Protein AF-A0A970SCJ1-F1 (afdb_monomer_lite)

Radius of gyration: 14.61 Å; chains: 1; bounding box: 36×35×32 Å

pLDDT: mean 89.29, std 11.02, range [43.19, 98.12]

Sequence (128 aa):
MRKVRDVFYIYANPTDNYYLYYGMEFKEFICCNPVRLENILVTDGNYITNNFNRSWLLETANGEDEIIELSKEDIYGLGNFHWIDYDNDIALNECTPEEKAEVLYLSHFGKPIKSPFFSKLNNKFVYL

Structure (mmCIF, N/CA/C/O backbone):
data_AF-A0A970SCJ1-F1
#
_entry.id   AF-A0A970SCJ1-F1
#
loop_
_atom_site.group_PDB
_atom_site.id
_atom_site.type_symbol
_atom_site.label_atom_id
_atom_site.label_alt_id
_atom_site.label_comp_id
_atom_site.label_asym_id
_atom_site.label_entity_id
_atom_site.label_seq_id
_atom_site.pdbx_PDB_ins_code
_atom_site.Cartn_x
_atom_site.Cartn_y
_atom_site.Cartn_z
_atom_site.occupancy
_atom_site.B_iso_or_equiv
_atom_site.auth_seq_id
_atom_site.auth_comp_id
_atom_site.auth_asym_id
_atom_site.auth_atom_id
_atom_site.pdbx_PDB_model_num
ATOM 1 N N . MET A 1 1 ? 22.546 -13.573 -8.273 1.00 43.19 1 MET A N 1
ATOM 2 C CA . MET A 1 1 ? 21.853 -13.418 -9.573 1.00 43.19 1 MET A CA 1
ATOM 3 C C . MET A 1 1 ? 20.706 -14.419 -9.659 1.00 43.19 1 MET A C 1
ATOM 5 O O . MET A 1 1 ? 20.954 -15.588 -9.938 1.00 43.19 1 MET A O 1
ATOM 9 N N . ARG A 1 2 ? 19.468 -14.003 -9.362 1.00 50.50 2 ARG A N 1
ATOM 10 C CA . ARG A 1 2 ? 18.280 -14.837 -9.616 1.00 50.50 2 ARG A CA 1
ATOM 11 C C . ARG A 1 2 ? 18.061 -14.891 -11.132 1.00 50.50 2 ARG A C 1
ATOM 13 O O . ARG A 1 2 ? 17.931 -13.849 -11.764 1.00 50.50 2 ARG A O 1
ATOM 20 N N . LYS A 1 3 ? 18.109 -16.095 -11.710 1.00 56.59 3 LYS A N 1
ATOM 21 C CA . LYS A 1 3 ? 17.756 -16.341 -13.116 1.00 56.59 3 LYS A CA 1
ATOM 22 C C . LYS A 1 3 ? 16.281 -15.987 -13.340 1.00 56.59 3 LYS A C 1
ATOM 24 O O . LYS A 1 3 ? 15.475 -16.140 -12.425 1.00 56.59 3 LYS A O 1
ATOM 29 N N . VAL A 1 4 ? 15.991 -15.511 -14.549 1.00 54.41 4 VAL A N 1
ATOM 30 C CA . VAL A 1 4 ? 14.664 -15.185 -15.087 1.00 54.41 4 VAL A CA 1
ATOM 31 C C . VAL A 1 4 ? 13.620 -16.212 -14.638 1.00 54.41 4 VAL A C 1
ATOM 33 O O . VAL A 1 4 ? 13.855 -17.418 -14.688 1.00 54.41 4 VAL A O 1
ATOM 36 N N . ARG A 1 5 ? 12.487 -15.713 -14.134 1.00 62.75 5 ARG A N 1
ATOM 37 C CA . ARG A 1 5 ? 11.354 -16.522 -13.685 1.00 62.75 5 ARG A CA 1
ATOM 38 C C . ARG A 1 5 ? 10.617 -17.029 -14.931 1.00 62.75 5 ARG A C 1
ATOM 40 O O . ARG A 1 5 ? 9.732 -16.350 -15.428 1.00 62.75 5 ARG A O 1
ATOM 47 N N . ASP A 1 6 ? 10.965 -18.214 -15.431 1.00 72.69 6 ASP A N 1
ATOM 48 C CA . ASP A 1 6 ? 10.295 -18.844 -16.593 1.00 72.69 6 ASP A CA 1
ATOM 49 C C . ASP A 1 6 ? 8.818 -19.214 -16.330 1.00 72.69 6 ASP A C 1
ATOM 51 O O . ASP A 1 6 ? 8.123 -19.731 -17.204 1.00 72.69 6 ASP A O 1
ATOM 55 N N . VAL A 1 7 ? 8.329 -18.977 -15.109 1.00 80.62 7 VAL A N 1
ATOM 56 C CA . VAL A 1 7 ? 6.977 -19.305 -14.667 1.00 80.62 7 VAL A CA 1
ATOM 57 C C . VAL A 1 7 ? 6.322 -18.060 -14.092 1.00 80.62 7 VAL A C 1
ATOM 59 O O . VAL A 1 7 ? 6.834 -17.445 -13.154 1.00 80.62 7 VAL A O 1
ATOM 62 N N . PHE A 1 8 ? 5.156 -17.737 -14.640 1.00 88.12 8 PHE A N 1
ATOM 63 C CA . PHE A 1 8 ? 4.245 -16.735 -14.117 1.00 88.12 8 PHE A CA 1
ATOM 64 C C . PHE A 1 8 ? 3.039 -17.444 -13.504 1.00 88.12 8 PHE A C 1
ATOM 66 O O . PHE A 1 8 ? 2.392 -18.260 -14.162 1.00 88.12 8 PHE A O 1
ATOM 73 N N . TYR A 1 9 ? 2.757 -17.159 -12.238 1.00 91.06 9 TYR A N 1
ATOM 74 C CA . TYR A 1 9 ? 1.648 -17.751 -11.498 1.00 91.06 9 TYR A CA 1
ATOM 75 C C . TYR A 1 9 ? 0.779 -16.644 -10.924 1.00 91.06 9 TYR A C 1
ATOM 77 O O . TYR A 1 9 ? 1.305 -15.698 -10.343 1.00 91.06 9 TYR A O 1
ATOM 85 N N . ILE A 1 10 ? -0.537 -16.796 -11.053 1.00 93.50 10 ILE A N 1
ATOM 86 C 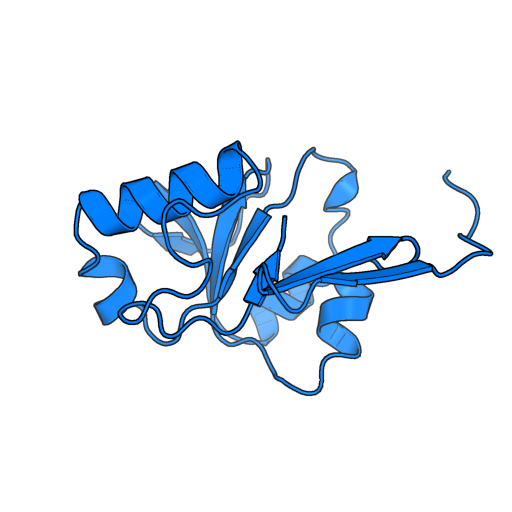CA . ILE A 1 10 ? -1.530 -15.970 -10.372 1.00 93.50 10 ILE A CA 1
ATOM 87 C C . ILE A 1 10 ? -2.584 -16.898 -9.781 1.00 93.50 10 ILE A C 1
ATOM 89 O O . ILE A 1 10 ? -3.141 -17.751 -10.472 1.00 93.50 10 ILE A O 1
ATOM 93 N N . TYR A 1 11 ? -2.898 -16.670 -8.516 1.00 95.44 11 TYR A N 1
ATOM 94 C CA . TYR A 1 11 ? -4.075 -17.181 -7.842 1.00 95.44 11 TYR A CA 1
ATOM 95 C C . TYR A 1 11 ? -4.944 -16.006 -7.412 1.00 95.44 11 TYR A C 1
ATOM 97 O O . TYR A 1 11 ? -4.448 -15.063 -6.801 1.00 95.44 11 TYR A O 1
ATOM 105 N N . ALA A 1 12 ? -6.232 -16.068 -7.730 1.00 95.69 12 ALA A N 1
ATOM 106 C CA . ALA A 1 12 ? -7.209 -15.073 -7.322 1.00 95.69 12 ALA A CA 1
ATOM 107 C C . ALA A 1 12 ? -8.077 -15.647 -6.203 1.00 95.69 12 ALA A C 1
ATOM 109 O O . ALA A 1 12 ? -8.622 -16.743 -6.348 1.00 95.69 12 ALA A O 1
ATOM 110 N N . ASN A 1 13 ? -8.253 -14.886 -5.127 1.00 94.12 13 ASN A N 1
ATOM 111 C CA . ASN A 1 13 ? -9.222 -15.175 -4.081 1.00 94.12 13 ASN A CA 1
ATOM 112 C C . ASN A 1 13 ? -10.250 -14.035 -4.014 1.00 94.12 13 ASN A C 1
ATOM 114 O O . ASN A 1 13 ? -10.032 -13.047 -3.310 1.00 94.12 13 ASN A O 1
ATOM 118 N N . PRO A 1 14 ? -11.375 -14.151 -4.744 1.00 90.88 14 PRO A N 1
ATOM 119 C CA . PRO A 1 14 ? -12.417 -13.128 -4.742 1.00 90.88 14 PRO A CA 1
ATOM 120 C C . PRO A 1 14 ? -13.153 -13.005 -3.405 1.00 90.88 14 PRO A C 1
ATOM 122 O O . PRO A 1 14 ? -13.734 -11.963 -3.132 1.00 90.88 14 PRO A O 1
ATOM 125 N N . THR A 1 15 ? -13.160 -14.057 -2.580 1.00 90.50 15 THR A N 1
ATOM 126 C CA . THR A 1 15 ? -13.817 -14.034 -1.266 1.00 90.50 15 THR A CA 1
ATOM 127 C C . THR A 1 15 ? -13.084 -13.103 -0.307 1.00 90.50 15 THR A C 1
ATOM 129 O O . THR A 1 15 ? -13.722 -12.310 0.379 1.00 90.50 15 THR A O 1
ATOM 132 N N . ASP A 1 16 ? -11.752 -13.155 -0.322 1.00 87.19 16 ASP A N 1
ATOM 133 C CA . ASP A 1 16 ? -10.891 -12.362 0.561 1.00 87.19 16 ASP A CA 1
ATOM 134 C C . ASP A 1 16 ? -10.280 -11.128 -0.135 1.00 87.19 16 ASP A C 1
ATOM 136 O O . ASP A 1 16 ? -9.477 -10.414 0.462 1.00 87.19 16 ASP A O 1
ATOM 140 N N . ASN A 1 17 ? -10.663 -10.861 -1.389 1.00 89.56 17 ASN A N 1
ATOM 141 C CA . ASN A 1 17 ? -10.210 -9.734 -2.212 1.00 89.56 17 ASN A CA 1
ATOM 142 C C . ASN A 1 17 ? -8.683 -9.615 -2.379 1.00 89.56 17 ASN A C 1
ATOM 144 O O . ASN A 1 17 ? -8.134 -8.518 -2.272 1.00 89.56 17 ASN A O 1
ATOM 148 N N . TYR A 1 18 ? -7.987 -10.715 -2.681 1.00 93.62 18 TYR A N 1
ATOM 149 C CA . TYR A 1 18 ? -6.552 -10.656 -2.983 1.00 93.62 18 TYR A CA 1
ATOM 150 C C . TYR A 1 18 ? -6.142 -11.515 -4.178 1.00 93.62 18 TYR A C 1
ATOM 152 O O . TYR A 1 18 ? -6.818 -12.472 -4.567 1.00 93.62 18 TYR A O 1
ATOM 160 N N . TYR A 1 19 ? -4.975 -11.179 -4.724 1.00 93.81 19 TYR A N 1
ATOM 161 C CA . TYR A 1 19 ? -4.248 -11.996 -5.683 1.00 93.81 19 TYR A CA 1
ATOM 162 C C . TYR A 1 19 ? -2.910 -12.396 -5.072 1.00 93.81 19 TYR A C 1
ATOM 164 O O . TYR A 1 19 ? -2.211 -11.564 -4.506 1.00 93.81 19 TYR A O 1
ATOM 172 N N . LEU A 1 20 ? -2.547 -13.667 -5.203 1.00 92.25 20 LEU A N 1
ATOM 173 C CA . LEU A 1 20 ? -1.201 -14.150 -4.924 1.00 92.25 20 LEU A CA 1
ATOM 174 C C . LEU A 1 20 ? -0.520 -14.391 -6.261 1.00 92.25 20 LEU A C 1
ATOM 176 O O . LEU A 1 20 ? -1.045 -15.144 -7.083 1.00 92.25 20 LEU A O 1
ATOM 180 N N . TYR A 1 21 ? 0.648 -13.798 -6.478 1.00 91.00 21 TYR A N 1
ATOM 181 C CA . TYR A 1 21 ? 1.372 -13.998 -7.723 1.00 91.00 21 TYR A CA 1
ATOM 182 C C . TYR A 1 21 ? 2.855 -14.280 -7.517 1.00 91.00 21 TYR A C 1
ATOM 184 O O . TYR A 1 21 ? 3.461 -13.962 -6.497 1.00 91.00 21 TYR A O 1
ATOM 192 N N . TYR A 1 22 ? 3.444 -14.883 -8.542 1.00 88.31 22 TYR A N 1
ATOM 193 C CA . TYR A 1 22 ? 4.877 -15.070 -8.694 1.00 88.31 22 TYR A CA 1
ATOM 194 C C . TYR A 1 22 ? 5.245 -14.767 -10.142 1.00 88.31 22 TYR A C 1
ATOM 196 O O . TYR A 1 22 ? 4.502 -15.118 -11.056 1.00 88.31 22 TYR A O 1
ATOM 204 N N . GLY A 1 23 ? 6.394 -14.133 -10.362 1.00 86.19 23 GLY A N 1
ATOM 205 C CA . GLY A 1 23 ? 6.840 -13.788 -11.716 1.00 86.19 23 GLY A CA 1
ATOM 206 C C . GLY A 1 23 ? 6.858 -12.290 -12.000 1.00 86.19 23 GLY A C 1
ATOM 207 O O . GLY A 1 23 ? 7.707 -11.867 -12.766 1.00 86.19 23 GLY A O 1
ATOM 208 N N . MET A 1 24 ? 6.026 -11.500 -11.318 1.00 86.94 24 MET A N 1
ATOM 209 C CA . MET A 1 24 ? 6.006 -10.033 -11.412 1.00 86.94 24 MET A CA 1
ATOM 210 C C . MET A 1 24 ? 6.830 -9.396 -10.287 1.00 86.94 24 MET A C 1
ATOM 212 O O . MET A 1 24 ? 6.905 -9.926 -9.175 1.00 86.94 24 MET A O 1
ATOM 216 N N . GLU A 1 25 ? 7.464 -8.276 -10.579 1.00 86.19 25 GLU A N 1
ATOM 217 C CA . GLU A 1 25 ? 8.105 -7.356 -9.649 1.00 86.19 25 GLU A CA 1
ATOM 218 C C . GLU A 1 25 ? 7.376 -6.007 -9.680 1.00 86.19 25 GLU A C 1
ATOM 220 O O . GLU A 1 25 ? 6.589 -5.717 -10.582 1.00 86.19 25 GLU A O 1
ATOM 225 N N . PHE A 1 26 ? 7.646 -5.157 -8.692 1.00 88.69 26 PHE A N 1
ATOM 226 C CA . PHE A 1 26 ? 6.986 -3.867 -8.534 1.00 88.69 26 PHE A CA 1
ATOM 227 C C . PHE A 1 26 ? 7.118 -2.986 -9.784 1.00 88.69 26 PHE A C 1
ATOM 229 O O . PHE A 1 26 ? 6.141 -2.378 -10.204 1.00 88.69 26 PHE A O 1
ATOM 236 N N . LYS A 1 27 ? 8.272 -3.007 -10.463 1.00 88.62 27 LYS A N 1
ATOM 237 C CA . LYS A 1 27 ? 8.464 -2.314 -11.747 1.00 88.62 27 LYS A CA 1
ATOM 238 C C . LYS A 1 27 ? 7.467 -2.745 -12.828 1.00 88.62 27 LYS A C 1
ATOM 240 O O . LYS A 1 27 ? 6.944 -1.902 -13.547 1.00 88.62 27 LYS A O 1
ATOM 245 N N . GLU A 1 28 ? 7.180 -4.045 -12.949 1.00 89.62 28 GLU A N 1
ATOM 246 C CA . GLU A 1 28 ? 6.211 -4.532 -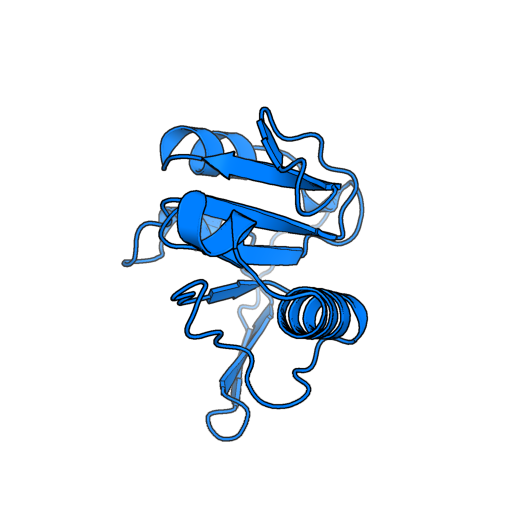13.932 1.00 89.62 28 GLU A CA 1
ATOM 247 C C . GLU A 1 28 ? 4.788 -4.217 -13.484 1.00 89.62 28 GLU A C 1
ATOM 249 O O . GLU A 1 28 ? 3.960 -3.887 -14.328 1.00 89.62 28 GLU A O 1
ATOM 254 N N . PHE A 1 29 ? 4.513 -4.257 -12.177 1.00 90.69 29 PHE A N 1
ATOM 255 C CA . PHE A 1 29 ? 3.234 -3.805 -11.639 1.00 90.69 29 PHE A CA 1
ATOM 256 C C . PHE A 1 29 ? 2.982 -2.336 -12.007 1.00 90.69 29 PHE A C 1
ATOM 258 O O . PHE A 1 29 ? 1.959 -2.037 -12.611 1.00 90.69 29 PHE A O 1
ATOM 265 N N . ILE A 1 30 ? 3.930 -1.432 -11.747 1.00 91.25 30 ILE A N 1
ATOM 266 C CA . ILE A 1 30 ? 3.792 -0.002 -12.063 1.00 91.25 30 ILE A CA 1
ATOM 267 C C . ILE A 1 30 ? 3.675 0.245 -13.571 1.00 91.25 30 ILE A C 1
ATOM 269 O O . ILE A 1 30 ? 2.766 0.952 -14.000 1.00 91.25 30 ILE A O 1
ATOM 273 N N . CYS A 1 31 ? 4.540 -0.355 -14.393 1.00 89.25 31 CYS A N 1
ATOM 274 C CA . CYS A 1 31 ? 4.540 -0.092 -15.835 1.00 89.25 31 CYS A CA 1
ATOM 275 C C . CYS A 1 31 ? 3.346 -0.703 -16.587 1.00 89.25 31 CYS A C 1
ATOM 277 O O . CYS A 1 31 ? 2.971 -0.189 -17.641 1.00 89.25 31 CYS A O 1
ATOM 279 N N . CYS A 1 32 ? 2.775 -1.808 -16.096 1.00 89.19 32 CYS A N 1
ATOM 280 C CA . CYS A 1 32 ? 1.708 -2.532 -16.792 1.00 89.19 32 CYS A CA 1
ATOM 281 C C . CYS A 1 32 ? 0.311 -2.302 -16.193 1.00 89.19 32 CYS A C 1
ATOM 283 O O . CYS A 1 32 ? -0.674 -2.723 -16.805 1.00 89.19 32 CYS A O 1
ATOM 285 N N . ASN A 1 33 ? 0.192 -1.674 -15.017 1.00 88.38 33 ASN A N 1
ATOM 286 C CA . ASN A 1 33 ? -1.106 -1.416 -14.396 1.00 88.38 33 ASN A CA 1
ATOM 287 C C . ASN A 1 33 ? -1.871 -0.325 -15.174 1.00 88.38 33 ASN A C 1
ATOM 289 O O . ASN A 1 33 ? -1.352 0.777 -15.356 1.00 88.38 33 ASN A O 1
ATOM 293 N N . PRO A 1 34 ? -3.119 -0.577 -15.622 1.00 88.94 34 PRO A N 1
ATOM 294 C CA . PRO A 1 34 ? -3.933 0.450 -16.275 1.00 88.94 34 PRO A CA 1
ATOM 295 C C . PRO A 1 34 ? -4.332 1.590 -15.329 1.00 88.94 34 PRO A C 1
ATOM 297 O O . PRO A 1 34 ? -4.690 2.673 -15.790 1.00 88.94 34 PRO A O 1
ATOM 300 N N . VAL A 1 35 ? -4.301 1.349 -14.015 1.00 89.56 35 VAL A N 1
ATOM 301 C CA . VAL A 1 35 ? -4.544 2.374 -13.001 1.00 89.56 35 VAL A CA 1
ATOM 302 C C . VAL A 1 35 ? -3.210 2.989 -12.603 1.00 89.56 35 VAL A C 1
ATOM 304 O O . VAL A 1 35 ? -2.346 2.310 -12.055 1.00 89.56 35 VAL A O 1
ATOM 307 N N . ARG A 1 36 ? -3.054 4.291 -12.847 1.00 86.75 36 ARG A N 1
ATOM 308 C CA . ARG A 1 36 ? -1.894 5.034 -12.355 1.00 86.75 36 ARG A CA 1
ATOM 309 C C . ARG A 1 36 ? -2.020 5.229 -10.850 1.00 86.75 36 ARG A C 1
ATOM 311 O O . ARG A 1 36 ? -3.086 5.612 -10.368 1.00 86.75 36 ARG A O 1
ATOM 318 N N . LEU A 1 37 ? -0.945 4.929 -10.129 1.00 91.38 37 LEU A N 1
ATOM 319 C CA . LEU A 1 37 ? -0.838 5.260 -8.715 1.00 91.38 37 LEU A CA 1
ATOM 320 C C . LEU A 1 37 ? -0.420 6.720 -8.590 1.00 91.38 37 LEU A C 1
ATOM 322 O O . LEU A 1 37 ? 0.493 7.162 -9.285 1.00 91.38 37 LEU A O 1
ATOM 326 N N . GLU A 1 38 ? -1.090 7.445 -7.703 1.00 92.94 38 GLU A N 1
ATOM 327 C CA . GLU A 1 38 ? -0.770 8.846 -7.433 1.00 92.94 38 GLU A CA 1
ATOM 328 C C . GLU A 1 38 ? 0.030 8.990 -6.148 1.00 92.94 38 GLU A C 1
ATOM 330 O O . GLU A 1 38 ? 1.020 9.705 -6.140 1.00 92.94 38 GLU A O 1
ATOM 335 N N . ASN A 1 39 ? -0.347 8.291 -5.078 1.00 95.69 39 ASN A N 1
ATOM 336 C CA . ASN A 1 39 ? 0.393 8.324 -3.824 1.00 95.69 39 ASN A CA 1
ATOM 337 C C . ASN A 1 39 ? 0.421 6.942 -3.192 1.00 95.69 39 ASN A C 1
ATOM 339 O O . ASN A 1 39 ? -0.580 6.224 -3.238 1.00 95.69 39 ASN A O 1
ATOM 343 N N . ILE A 1 40 ? 1.542 6.596 -2.562 1.00 95.69 40 ILE A N 1
ATOM 344 C CA . ILE A 1 40 ? 1.659 5.384 -1.753 1.00 95.69 40 ILE A CA 1
ATOM 345 C C . ILE A 1 40 ? 2.297 5.683 -0.399 1.00 95.69 40 ILE A C 1
ATOM 347 O O . ILE A 1 40 ? 3.219 6.492 -0.281 1.00 95.69 40 ILE A O 1
ATOM 351 N N . LEU A 1 41 ? 1.800 5.001 0.627 1.00 96.38 41 LEU A N 1
ATOM 352 C CA . LEU A 1 41 ? 2.380 4.945 1.962 1.00 96.38 41 LEU A CA 1
ATOM 353 C C . LEU A 1 41 ? 3.147 3.629 2.093 1.00 96.38 41 LEU A C 1
ATOM 355 O O . LEU A 1 41 ? 2.550 2.556 1.969 1.00 96.38 41 LEU A O 1
ATOM 359 N N . VAL A 1 42 ? 4.448 3.702 2.365 1.00 94.50 42 VAL A N 1
ATOM 360 C CA . VAL A 1 42 ? 5.287 2.518 2.579 1.00 94.50 42 VAL A CA 1
ATOM 361 C C . VAL A 1 42 ? 5.145 2.080 4.034 1.00 94.50 42 VAL A C 1
ATOM 363 O O . VAL A 1 42 ? 5.393 2.847 4.960 1.00 94.50 42 VAL A O 1
ATOM 366 N N . THR A 1 43 ? 4.701 0.844 4.239 1.00 94.62 43 THR A N 1
ATOM 367 C CA . THR A 1 43 ? 4.331 0.305 5.561 1.00 94.62 43 THR A CA 1
ATOM 368 C C . THR A 1 43 ? 5.305 -0.746 6.084 1.00 94.62 43 THR A C 1
ATOM 370 O O . THR A 1 43 ? 5.335 -0.991 7.287 1.00 94.62 43 THR A O 1
ATOM 373 N N . ASP A 1 44 ? 6.104 -1.346 5.201 1.00 91.50 44 ASP A N 1
ATOM 374 C CA . ASP A 1 44 ? 7.224 -2.218 5.554 1.00 91.50 44 ASP A CA 1
ATOM 375 C C . ASP A 1 44 ? 8.310 -2.110 4.476 1.00 91.50 44 ASP A C 1
ATOM 377 O O . ASP A 1 44 ? 8.009 -1.910 3.294 1.00 91.50 44 ASP A O 1
ATOM 381 N N . GLY A 1 45 ? 9.561 -2.263 4.896 1.00 83.44 45 GLY A N 1
ATOM 382 C CA . GLY A 1 45 ? 10.747 -2.185 4.055 1.00 83.44 45 GLY A CA 1
ATOM 383 C C . GLY A 1 45 ? 11.753 -1.128 4.492 1.00 83.44 45 GLY A C 1
ATOM 384 O O . GLY A 1 45 ? 11.415 -0.094 5.060 1.00 83.44 45 GLY A O 1
ATOM 385 N N . ASN A 1 46 ? 13.028 -1.391 4.199 1.00 70.19 46 ASN A N 1
ATOM 386 C CA . ASN A 1 46 ? 14.139 -0.482 4.494 1.00 70.19 46 ASN A CA 1
ATOM 387 C C . ASN A 1 46 ? 14.372 0.496 3.338 1.00 70.19 46 ASN A C 1
ATOM 389 O O . ASN A 1 46 ? 15.491 0.622 2.837 1.00 70.19 46 ASN A O 1
ATOM 393 N N . TYR A 1 47 ? 13.304 1.137 2.876 1.00 69.62 47 TYR A N 1
ATOM 394 C CA . TYR A 1 47 ? 13.386 2.126 1.814 1.00 69.62 47 TYR A CA 1
ATOM 395 C C . TYR A 1 47 ? 13.289 3.531 2.404 1.00 69.62 47 TYR A C 1
ATOM 397 O O . TYR A 1 47 ? 12.434 3.790 3.242 1.00 69.62 47 TYR A O 1
ATOM 405 N N . ILE A 1 48 ? 14.173 4.424 1.964 1.00 64.62 48 ILE A N 1
ATOM 406 C CA . ILE A 1 48 ? 14.079 5.856 2.249 1.00 64.62 48 ILE A CA 1
ATOM 407 C C . ILE A 1 48 ? 13.429 6.465 1.016 1.00 64.62 48 ILE A C 1
ATOM 409 O O . ILE A 1 48 ? 14.062 6.526 -0.039 1.00 64.62 48 ILE A O 1
ATOM 413 N N . THR A 1 49 ? 12.164 6.861 1.132 1.00 68.12 49 THR A N 1
ATOM 414 C CA . THR A 1 49 ? 11.536 7.666 0.086 1.00 68.12 49 THR A CA 1
ATOM 415 C C . THR A 1 49 ? 12.017 9.111 0.196 1.00 68.12 49 THR A C 1
ATOM 417 O O . THR A 1 49 ? 12.718 9.496 1.133 1.00 68.12 49 THR A O 1
ATOM 420 N N . ASN A 1 50 ? 11.645 9.942 -0.775 1.00 79.25 50 ASN A N 1
ATOM 421 C CA . ASN A 1 50 ? 11.936 11.371 -0.697 1.00 79.25 50 ASN A CA 1
ATOM 422 C C . ASN A 1 50 ? 10.999 12.114 0.270 1.00 79.25 50 ASN A C 1
ATOM 424 O O . ASN A 1 50 ? 11.294 13.260 0.619 1.00 79.25 50 ASN A O 1
ATOM 428 N N . ASN A 1 51 ? 9.897 11.492 0.712 1.00 90.31 51 ASN A N 1
ATOM 429 C CA . ASN A 1 51 ? 8.872 12.140 1.523 1.00 90.31 51 ASN A CA 1
ATOM 430 C C . ASN A 1 51 ? 8.529 11.343 2.783 1.00 90.31 51 ASN A C 1
ATOM 432 O O . ASN A 1 51 ? 8.616 10.129 2.850 1.00 90.31 51 ASN A O 1
ATOM 436 N N . PHE A 1 52 ? 8.106 12.040 3.831 1.00 93.19 52 PHE A N 1
ATOM 437 C CA . PHE A 1 52 ? 7.799 11.394 5.101 1.00 93.19 52 PHE A CA 1
ATOM 438 C C . PHE A 1 52 ? 6.531 11.975 5.702 1.00 93.19 52 PHE A C 1
ATOM 440 O O . PHE A 1 52 ? 6.445 13.176 5.994 1.00 93.19 52 PHE A O 1
ATOM 447 N N . ASN A 1 53 ? 5.552 11.111 5.956 1.00 95.94 53 ASN A N 1
ATOM 448 C CA . ASN A 1 53 ? 4.323 11.503 6.611 1.00 95.94 53 ASN A CA 1
ATOM 449 C C . ASN A 1 53 ? 4.511 11.529 8.135 1.00 95.94 53 ASN A C 1
ATOM 451 O O . ASN A 1 53 ? 4.670 10.502 8.793 1.00 95.94 53 ASN A O 1
ATOM 455 N N . ARG A 1 54 ? 4.407 12.717 8.735 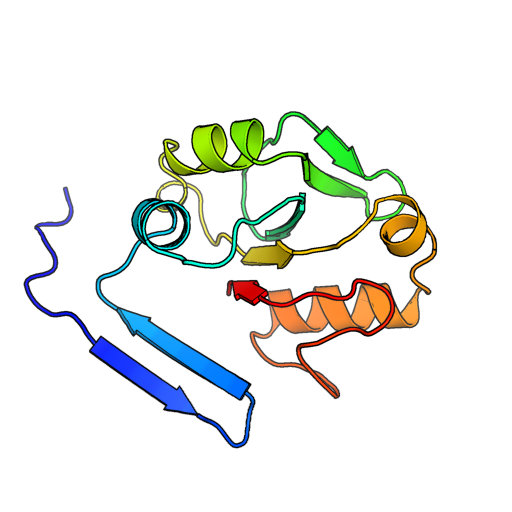1.00 95.50 54 ARG A N 1
ATOM 456 C CA . ARG A 1 54 ? 4.606 12.907 10.184 1.00 95.50 54 ARG A CA 1
ATOM 457 C C . ARG A 1 54 ? 3.460 12.395 11.057 1.00 95.50 54 ARG A C 1
ATOM 459 O O . ARG A 1 54 ? 3.674 12.169 12.243 1.00 95.50 54 ARG A O 1
ATOM 466 N N . SER A 1 55 ? 2.255 12.251 10.506 1.00 96.44 55 SER A N 1
ATOM 467 C CA . SER A 1 55 ? 1.099 11.701 11.227 1.00 96.44 55 SER A CA 1
ATOM 468 C C . SER A 1 55 ? 1.215 10.178 11.362 1.00 96.44 55 SER A C 1
ATOM 470 O O . SER A 1 55 ? 0.782 9.610 12.366 1.00 96.44 55 SER A O 1
ATOM 472 N N . TRP A 1 56 ? 1.808 9.523 10.364 1.00 96.62 56 TRP A N 1
ATOM 473 C CA . TRP A 1 56 ? 2.005 8.072 10.311 1.00 96.62 56 TRP A CA 1
ATOM 474 C C . TRP A 1 56 ? 3.387 7.618 10.771 1.00 96.62 56 TRP A C 1
ATOM 476 O O . TRP A 1 56 ? 3.532 6.473 11.181 1.00 96.62 56 TRP A O 1
ATOM 486 N N . LEU A 1 57 ? 4.369 8.521 10.751 1.00 95.19 57 LEU A N 1
ATOM 487 C CA . LEU A 1 57 ? 5.784 8.221 10.965 1.00 95.19 57 LEU A CA 1
ATOM 488 C C . LEU A 1 57 ? 6.316 7.184 9.966 1.00 95.19 57 LEU A C 1
ATOM 490 O O . LEU A 1 57 ? 7.075 6.289 10.330 1.00 95.19 57 LEU A O 1
ATOM 494 N N . LEU A 1 58 ? 5.888 7.323 8.712 1.00 95.06 58 LEU A N 1
ATOM 495 C CA . LEU A 1 58 ? 6.195 6.421 7.612 1.00 95.06 58 LEU A CA 1
ATOM 496 C C . LEU A 1 58 ? 6.552 7.209 6.353 1.00 95.06 58 LEU A C 1
ATOM 498 O O . LEU A 1 58 ? 6.151 8.361 6.174 1.00 95.06 58 LEU A O 1
ATOM 502 N N . GLU A 1 59 ? 7.294 6.539 5.490 1.00 94.12 59 GLU A N 1
ATOM 503 C CA . GLU A 1 59 ? 7.763 7.020 4.198 1.00 94.12 59 GLU A CA 1
ATOM 504 C C . GLU A 1 59 ? 6.614 7.070 3.171 1.00 94.12 59 GLU A C 1
ATOM 506 O O . GLU A 1 59 ? 5.723 6.211 3.174 1.00 94.12 59 GLU A O 1
ATOM 511 N N . THR A 1 60 ? 6.625 8.069 2.285 1.00 94.81 60 THR A N 1
ATOM 512 C CA . THR A 1 60 ? 5.631 8.231 1.211 1.00 94.81 60 THR A CA 1
ATOM 513 C C . THR A 1 60 ? 6.296 8.490 -0.135 1.00 94.81 60 THR A C 1
ATOM 515 O O . THR A 1 60 ? 7.308 9.175 -0.226 1.00 94.81 60 THR A O 1
ATOM 518 N N . ALA A 1 61 ? 5.702 7.978 -1.209 1.00 93.31 61 ALA A N 1
ATOM 519 C CA . ALA A 1 61 ? 6.023 8.426 -2.563 1.00 93.31 61 ALA A CA 1
ATOM 520 C C . ALA A 1 61 ? 4.795 9.131 -3.140 1.00 93.31 61 ALA A C 1
ATOM 522 O O . ALA A 1 61 ? 3.699 8.561 -3.154 1.00 93.31 61 ALA A O 1
ATOM 523 N N . ASN A 1 62 ? 4.983 10.380 -3.559 1.00 93.50 62 ASN A N 1
ATOM 524 C CA . ASN A 1 62 ? 3.930 11.298 -3.964 1.00 93.50 62 ASN A CA 1
ATOM 525 C C . ASN A 1 62 ? 4.105 11.715 -5.423 1.00 93.50 62 ASN A C 1
ATOM 527 O O . ASN A 1 62 ? 5.123 12.271 -5.826 1.00 93.50 62 ASN A O 1
ATOM 531 N N . GLY A 1 63 ? 3.067 11.479 -6.212 1.00 92.25 63 GLY A N 1
ATOM 532 C CA . GLY A 1 63 ? 3.081 11.642 -7.654 1.00 92.25 63 GLY A CA 1
ATOM 533 C C . GLY A 1 63 ? 3.630 10.422 -8.396 1.00 92.25 63 GLY A C 1
AT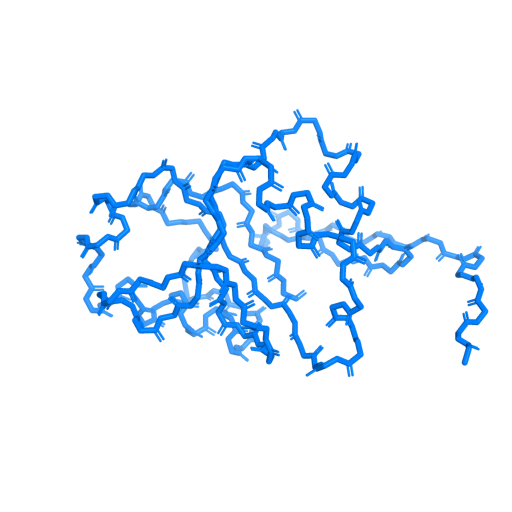OM 534 O O . GLY A 1 63 ? 4.414 9.619 -7.888 1.00 92.25 63 GLY A O 1
ATOM 535 N N . GLU A 1 64 ? 3.221 10.319 -9.659 1.00 91.12 64 GLU A N 1
ATOM 536 C CA . GLU A 1 64 ? 3.618 9.235 -10.560 1.00 91.12 64 GLU A CA 1
ATOM 537 C C . GLU A 1 64 ? 5.142 9.171 -10.756 1.00 91.12 64 GLU A C 1
ATOM 539 O O . GLU A 1 64 ? 5.712 8.082 -10.766 1.00 91.12 64 GLU A O 1
ATOM 544 N N . ASP A 1 65 ? 5.811 10.324 -10.850 1.00 91.19 65 ASP A N 1
ATOM 545 C CA . ASP A 1 65 ? 7.257 10.396 -11.084 1.00 91.19 65 ASP A CA 1
ATOM 546 C C . ASP A 1 65 ? 8.059 9.758 -9.939 1.00 91.19 65 ASP A C 1
ATOM 548 O O . ASP A 1 65 ? 8.963 8.963 -10.192 1.00 91.19 65 ASP A O 1
ATOM 552 N N . GLU A 1 66 ? 7.704 10.033 -8.678 1.00 91.12 66 GLU A N 1
ATOM 553 C CA . GLU A 1 66 ? 8.390 9.434 -7.524 1.00 91.12 66 GLU A CA 1
ATOM 554 C C . GLU A 1 66 ? 8.175 7.921 -7.451 1.00 91.12 66 GLU A C 1
ATOM 556 O O . GLU A 1 66 ? 9.100 7.177 -7.130 1.00 91.12 66 GLU A O 1
ATOM 561 N N . ILE A 1 67 ? 6.974 7.451 -7.793 1.00 91.69 67 ILE A N 1
ATOM 562 C CA . ILE A 1 67 ? 6.646 6.022 -7.826 1.00 91.69 67 ILE A CA 1
ATOM 563 C C . ILE A 1 67 ? 7.409 5.319 -8.958 1.00 91.69 67 ILE A C 1
ATOM 565 O O . ILE A 1 67 ? 7.893 4.197 -8.782 1.00 91.69 67 ILE A O 1
ATOM 569 N N . ILE A 1 68 ? 7.561 5.974 -10.112 1.00 90.38 68 ILE A N 1
ATOM 570 C CA . ILE A 1 68 ? 8.375 5.469 -11.220 1.00 90.38 68 ILE A CA 1
ATOM 571 C C . ILE A 1 68 ? 9.849 5.400 -10.817 1.00 90.38 68 ILE A C 1
ATOM 573 O O . ILE A 1 68 ? 10.483 4.380 -11.085 1.00 90.38 68 ILE A O 1
ATOM 577 N N . GLU A 1 69 ? 10.403 6.431 -10.174 1.00 88.94 69 GLU A N 1
ATOM 578 C CA . GLU A 1 69 ? 11.787 6.392 -9.684 1.00 88.94 69 GLU A CA 1
ATOM 579 C C . GLU A 1 69 ? 11.982 5.286 -8.646 1.00 88.94 69 GLU A C 1
ATOM 581 O O . GLU A 1 69 ? 12.892 4.470 -8.791 1.00 88.94 69 GLU A O 1
ATOM 586 N N . LEU A 1 70 ? 11.065 5.167 -7.684 1.00 87.56 70 LEU A N 1
ATOM 587 C CA . LEU A 1 70 ? 11.041 4.070 -6.719 1.00 87.56 70 LEU A CA 1
ATOM 588 C C . LEU A 1 70 ? 11.071 2.708 -7.418 1.00 87.56 70 LEU A C 1
ATOM 590 O O . LEU A 1 70 ? 11.828 1.825 -7.029 1.00 87.56 70 LEU A O 1
ATOM 594 N N . SER A 1 71 ? 10.302 2.539 -8.494 1.00 87.62 71 SER A N 1
ATOM 595 C CA . SER A 1 71 ? 10.230 1.273 -9.228 1.00 87.62 71 SER A CA 1
ATOM 596 C C . SER A 1 71 ? 11.537 0.835 -9.903 1.00 87.62 71 SER A C 1
ATOM 598 O O . SER A 1 71 ? 11.663 -0.332 -10.284 1.00 87.62 71 SER A O 1
ATOM 600 N N . LYS A 1 72 ? 12.512 1.741 -10.048 1.00 86.69 72 LYS A N 1
ATOM 601 C CA . LYS A 1 72 ? 13.833 1.455 -10.628 1.00 86.69 72 LYS A CA 1
ATOM 602 C C . LYS A 1 72 ? 14.840 0.940 -9.597 1.00 86.69 72 LYS A C 1
ATOM 604 O O . LYS A 1 72 ? 15.871 0.399 -9.997 1.00 86.69 72 LYS A O 1
ATOM 609 N N . GLU A 1 73 ? 14.557 1.108 -8.310 1.00 81.94 73 GLU A N 1
ATOM 610 C CA . GLU A 1 73 ? 15.429 0.693 -7.211 1.00 81.94 73 GLU A CA 1
ATOM 611 C C . GLU A 1 73 ? 15.409 -0.834 -7.013 1.00 81.94 73 GLU A C 1
ATOM 613 O O . GLU A 1 73 ? 14.436 -1.516 -7.351 1.00 81.94 73 GLU A O 1
ATOM 618 N N . ASP A 1 74 ? 16.475 -1.399 -6.430 1.00 75.38 74 ASP A N 1
ATOM 619 C CA . ASP A 1 74 ? 16.508 -2.822 -6.045 1.00 75.38 74 ASP A CA 1
ATOM 620 C C . ASP A 1 74 ? 15.729 -3.052 -4.742 1.00 75.38 74 ASP A C 1
ATOM 622 O O . ASP A 1 74 ? 16.276 -3.362 -3.681 1.00 75.38 74 ASP A O 1
ATOM 626 N N . ILE A 1 75 ? 14.412 -2.874 -4.837 1.00 70.31 75 ILE A N 1
ATOM 627 C CA . ILE A 1 75 ? 13.469 -2.921 -3.718 1.00 70.31 75 ILE A CA 1
ATOM 628 C C . ILE A 1 75 ? 13.525 -4.271 -2.979 1.00 70.31 75 ILE A C 1
ATOM 630 O O . ILE A 1 75 ? 13.375 -4.335 -1.761 1.00 70.31 75 ILE A O 1
ATOM 634 N N . TYR A 1 76 ? 13.792 -5.364 -3.698 1.00 65.56 76 TYR A N 1
ATOM 635 C CA . TYR A 1 76 ? 13.807 -6.718 -3.132 1.00 65.56 76 TYR A CA 1
ATOM 636 C C . TYR A 1 76 ? 15.140 -7.098 -2.477 1.00 65.56 76 TYR A C 1
ATOM 638 O O . TYR A 1 76 ? 15.217 -8.129 -1.804 1.00 65.56 76 TYR A O 1
ATOM 646 N N . GLY A 1 77 ? 16.192 -6.296 -2.664 1.00 61.28 77 GLY A N 1
ATOM 647 C CA . GLY A 1 77 ? 17.486 -6.486 -2.009 1.00 61.28 77 GLY A CA 1
ATOM 648 C C . GLY A 1 77 ? 17.494 -6.098 -0.526 1.00 61.28 77 GLY A C 1
ATOM 649 O O . GLY A 1 77 ? 18.415 -6.484 0.193 1.00 61.28 77 GLY A O 1
ATOM 650 N N . LEU A 1 78 ? 16.475 -5.362 -0.060 1.00 55.75 78 LEU A N 1
ATOM 651 C CA . LEU A 1 78 ? 16.476 -4.668 1.236 1.00 55.75 78 LEU A CA 1
ATOM 652 C C . LEU A 1 78 ? 15.445 -5.188 2.255 1.00 55.75 78 LEU A C 1
ATOM 654 O O . LEU A 1 78 ? 15.443 -4.727 3.401 1.00 55.75 78 LEU A O 1
ATOM 658 N N . GLY A 1 79 ? 14.614 -6.165 1.882 1.00 71.75 79 GLY A N 1
ATOM 659 C CA . GLY A 1 79 ? 13.633 -6.798 2.768 1.00 71.75 79 GLY A CA 1
ATOM 660 C C . GLY A 1 79 ? 12.248 -6.921 2.138 1.00 71.75 79 GLY A C 1
ATOM 661 O O . GLY A 1 79 ? 12.121 -7.072 0.923 1.00 71.75 79 GLY A O 1
ATOM 662 N N . ASN A 1 80 ? 11.221 -6.884 2.990 1.00 81.62 80 ASN A N 1
ATOM 663 C CA . ASN A 1 80 ? 9.834 -6.740 2.559 1.00 81.62 80 ASN A CA 1
ATOM 664 C C . ASN A 1 80 ? 9.622 -5.361 1.923 1.00 81.62 80 ASN A C 1
ATOM 666 O O . ASN A 1 80 ? 10.362 -4.422 2.208 1.00 81.62 80 ASN A O 1
ATOM 670 N N . PHE A 1 81 ? 8.605 -5.239 1.078 1.00 89.19 81 PHE A N 1
ATOM 671 C CA . PHE A 1 81 ? 8.187 -3.959 0.521 1.00 89.19 81 PHE A CA 1
ATOM 672 C C . 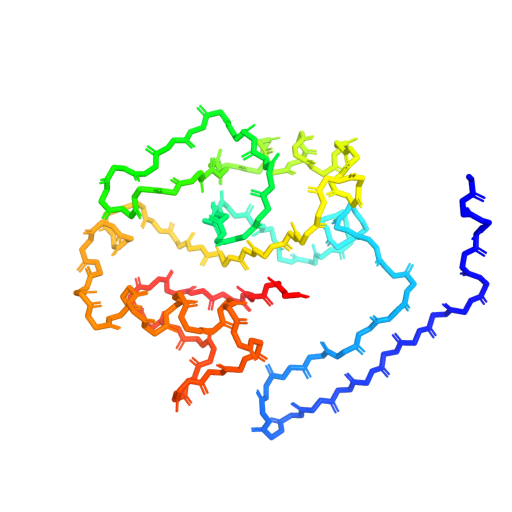PHE A 1 81 ? 6.672 -3.936 0.451 1.00 89.19 81 PHE A C 1
ATOM 674 O O . PHE A 1 81 ? 6.078 -4.405 -0.521 1.00 89.19 81 PHE A O 1
ATOM 681 N N . HIS A 1 82 ? 6.060 -3.441 1.524 1.00 93.69 82 HIS A N 1
ATOM 682 C CA . HIS A 1 82 ? 4.613 -3.349 1.625 1.00 93.69 82 HIS A CA 1
ATOM 683 C C . HIS A 1 82 ? 4.183 -1.899 1.492 1.00 93.69 82 HIS A C 1
ATOM 685 O O . HIS A 1 82 ? 4.754 -1.006 2.124 1.00 93.69 82 HIS A O 1
ATOM 691 N N . TRP A 1 83 ? 3.122 -1.656 0.738 1.00 95.00 83 TRP A N 1
ATOM 692 C CA . TRP A 1 83 ? 2.574 -0.317 0.582 1.00 95.00 83 TRP A CA 1
ATOM 693 C C . TRP A 1 83 ? 1.073 -0.351 0.328 1.00 95.00 83 TRP A C 1
ATOM 695 O O . TRP A 1 83 ? 0.501 -1.358 -0.091 1.00 95.00 83 TRP A O 1
ATOM 705 N N . ILE A 1 84 ? 0.439 0.782 0.594 1.00 97.50 84 ILE A N 1
ATOM 706 C CA . ILE A 1 84 ? -0.973 1.040 0.323 1.00 97.50 84 ILE A CA 1
ATOM 707 C C . ILE A 1 84 ? -1.083 2.356 -0.441 1.00 97.50 84 ILE A C 1
ATOM 709 O O . ILE A 1 84 ? -0.397 3.320 -0.095 1.00 97.50 84 ILE A O 1
ATOM 713 N N . ASP A 1 85 ? -1.900 2.396 -1.493 1.00 97.31 85 ASP A N 1
ATOM 714 C CA . ASP A 1 85 ? -2.166 3.648 -2.201 1.00 97.31 85 ASP A CA 1
ATOM 715 C C . ASP A 1 85 ? -3.164 4.519 -1.438 1.00 97.31 85 ASP A C 1
ATOM 717 O O . ASP A 1 85 ? -3.950 4.041 -0.622 1.00 97.31 85 ASP A O 1
ATOM 721 N N . TYR A 1 86 ? -3.129 5.822 -1.684 1.00 97.62 86 TYR A N 1
ATOM 722 C CA . TYR A 1 86 ? -4.093 6.742 -1.099 1.00 97.62 86 TYR A CA 1
ATOM 723 C C . TYR A 1 86 ? -4.348 7.941 -2.012 1.00 97.62 86 TYR A C 1
ATOM 725 O O . TYR A 1 86 ? -3.504 8.342 -2.814 1.00 97.62 86 TYR A O 1
ATOM 733 N N . ASP A 1 87 ? -5.539 8.518 -1.883 1.00 95.12 87 ASP A N 1
ATOM 734 C CA . ASP A 1 87 ? -6.017 9.561 -2.793 1.00 95.12 87 ASP A CA 1
ATOM 735 C C . ASP A 1 87 ? -5.487 10.959 -2.432 1.00 95.12 87 ASP A C 1
ATOM 737 O O . ASP A 1 87 ? -5.082 11.722 -3.302 1.00 95.12 87 ASP A O 1
ATOM 741 N N . ASN A 1 88 ? -5.453 11.318 -1.142 1.00 93.31 88 ASN A N 1
ATOM 742 C CA . ASN A 1 88 ? -4.993 12.643 -0.713 1.00 93.31 88 ASN A CA 1
ATOM 743 C C . ASN A 1 88 ? -4.360 12.661 0.692 1.00 93.31 88 ASN A C 1
ATOM 745 O O . ASN A 1 88 ? -4.797 11.955 1.604 1.00 93.31 88 ASN A O 1
ATOM 749 N N . ASP A 1 89 ? -3.362 13.532 0.884 1.00 94.88 89 ASP A N 1
ATOM 750 C CA . ASP A 1 89 ? -2.613 13.656 2.145 1.00 94.88 89 ASP A CA 1
ATOM 751 C C . ASP A 1 89 ? -3.463 14.145 3.323 1.00 94.88 89 ASP A C 1
ATOM 753 O O . ASP A 1 89 ? -3.169 13.826 4.476 1.00 94.88 89 ASP A O 1
ATOM 757 N N . ILE A 1 90 ? -4.513 14.933 3.066 1.00 96.31 90 ILE A N 1
ATOM 758 C CA . ILE A 1 90 ? -5.404 15.428 4.125 1.00 96.31 90 ILE A CA 1
ATOM 759 C C . ILE A 1 90 ? -6.113 14.238 4.773 1.00 96.31 90 ILE A C 1
ATOM 761 O O . ILE A 1 90 ? -6.034 14.056 5.986 1.00 96.31 90 ILE A O 1
ATOM 765 N N . ALA A 1 91 ? -6.737 13.384 3.965 1.00 95.69 91 ALA A N 1
ATOM 766 C CA . ALA A 1 91 ? -7.448 12.209 4.435 1.00 95.69 91 ALA A CA 1
ATOM 767 C C . ALA A 1 91 ? -6.504 11.198 5.093 1.00 95.69 91 ALA A C 1
ATOM 769 O O . ALA A 1 91 ? -6.844 10.672 6.153 1.00 95.69 91 ALA A O 1
ATOM 770 N N . LEU A 1 92 ? -5.302 11.005 4.532 1.00 97.62 92 LEU A N 1
ATOM 771 C CA . LEU A 1 92 ? -4.247 10.210 5.161 1.00 97.62 92 LEU A CA 1
ATOM 772 C C . LEU A 1 92 ? -3.927 10.738 6.569 1.00 97.62 92 LEU A C 1
ATOM 774 O O . LEU A 1 92 ? -3.894 9.976 7.535 1.00 97.62 92 LEU A O 1
ATOM 778 N N . ASN A 1 93 ? -3.720 12.047 6.720 1.00 97.69 93 ASN A N 1
ATOM 779 C CA . ASN A 1 93 ? -3.380 12.657 8.006 1.00 97.69 93 ASN A CA 1
ATOM 780 C C . ASN A 1 93 ? -4.521 12.609 9.030 1.00 97.69 93 ASN A C 1
ATOM 782 O O . ASN A 1 93 ? -4.244 12.575 10.231 1.00 97.69 93 ASN A O 1
ATOM 786 N N . GLU A 1 94 ? -5.768 12.587 8.561 1.00 97.00 94 GLU A N 1
ATOM 787 C CA . GLU A 1 94 ? -6.984 12.497 9.370 1.00 97.00 94 GLU A CA 1
ATOM 788 C C . GLU A 1 94 ? -7.399 11.063 9.735 1.00 97.00 94 GLU A C 1
ATOM 790 O O . GLU A 1 94 ? -8.426 10.889 10.396 1.00 97.00 94 GLU A O 1
ATOM 795 N N . CYS A 1 95 ? -6.651 10.035 9.317 1.00 98.06 95 CYS A N 1
ATOM 796 C CA . CYS A 1 95 ? -6.913 8.670 9.762 1.00 98.06 95 CYS A CA 1
ATOM 797 C C . CYS A 1 95 ? -6.864 8.576 11.290 1.00 98.06 95 CYS A C 1
ATOM 799 O O . CYS A 1 95 ? -5.913 9.016 11.948 1.00 98.06 95 CYS A O 1
ATOM 801 N N . THR A 1 96 ? -7.903 7.963 11.843 1.00 97.75 96 THR A N 1
ATOM 802 C CA . THR A 1 96 ? -8.030 7.672 13.270 1.00 97.75 96 THR A CA 1
ATOM 803 C C . THR A 1 96 ? -6.937 6.702 13.736 1.00 97.75 96 THR A C 1
ATOM 805 O O . THR A 1 96 ? -6.373 5.962 12.922 1.00 97.75 96 THR A O 1
ATOM 808 N N . PRO A 1 97 ? -6.614 6.666 15.042 1.00 98.00 97 PRO A N 1
ATOM 809 C CA . PRO A 1 97 ? -5.696 5.666 15.587 1.00 98.00 97 PRO A CA 1
ATOM 810 C C . PRO A 1 97 ? -6.090 4.227 15.229 1.00 98.00 97 PRO A C 1
ATOM 812 O O . PRO A 1 97 ? -5.221 3.408 14.939 1.00 98.00 97 PRO A O 1
ATOM 815 N N . GLU A 1 98 ? -7.389 3.931 15.201 1.00 97.69 98 GLU A N 1
ATOM 816 C CA . GLU A 1 98 ? -7.932 2.626 14.832 1.00 97.69 98 GLU A CA 1
ATOM 817 C C . GLU A 1 98 ? -7.679 2.301 13.355 1.00 97.69 98 GLU A C 1
ATOM 819 O O . GLU A 1 98 ? -7.197 1.213 13.052 1.00 97.69 98 GLU A O 1
ATOM 824 N N . GLU A 1 99 ? -7.930 3.241 12.437 1.00 97.50 99 GLU A N 1
ATOM 825 C CA . GLU A 1 99 ? -7.639 3.054 11.006 1.00 97.50 99 GLU A CA 1
ATOM 826 C C . GLU A 1 99 ? -6.139 2.852 10.758 1.00 97.50 99 GLU A C 1
ATOM 828 O O . GLU A 1 99 ? -5.752 1.954 10.009 1.00 97.50 99 GLU A O 1
ATOM 833 N N . LYS A 1 100 ? -5.283 3.628 11.437 1.00 98.12 100 LYS A N 1
ATOM 834 C CA . LYS A 1 100 ? -3.825 3.444 11.378 1.00 98.12 100 LYS A CA 1
ATOM 835 C C . LYS A 1 100 ? -3.417 2.055 11.855 1.00 98.12 100 LYS A C 1
ATOM 837 O O . LYS A 1 100 ? -2.624 1.386 11.197 1.00 98.12 100 LYS A O 1
ATOM 842 N N . ALA A 1 101 ? -3.977 1.602 12.975 1.00 98.12 101 ALA A N 1
ATOM 843 C CA . ALA A 1 101 ? -3.704 0.275 13.510 1.00 98.12 101 ALA A CA 1
ATOM 844 C C . ALA A 1 101 ? -4.175 -0.841 12.565 1.00 98.12 101 ALA A C 1
ATOM 846 O O . ALA A 1 101 ? -3.460 -1.827 12.405 1.00 98.12 101 ALA A O 1
ATOM 847 N N . GLU A 1 102 ? -5.333 -0.693 11.914 1.00 98.00 102 GLU A N 1
ATOM 848 C CA . GLU A 1 102 ? -5.828 -1.672 10.938 1.00 98.00 102 GLU A CA 1
ATOM 849 C C . GLU A 1 102 ? -4.921 -1.759 9.694 1.00 98.00 102 GLU A C 1
ATOM 851 O O . GLU A 1 102 ? -4.631 -2.869 9.244 1.00 98.00 102 GLU A O 1
ATOM 856 N N . VAL A 1 103 ? -4.405 -0.632 9.182 1.00 98.12 103 VAL A N 1
ATOM 857 C CA . VAL A 1 103 ? -3.425 -0.615 8.074 1.00 98.12 103 VAL A CA 1
ATOM 858 C C . VAL A 1 103 ? -2.107 -1.278 8.486 1.00 98.12 103 VAL A C 1
ATOM 860 O O . VAL A 1 103 ? -1.593 -2.139 7.771 1.00 98.12 103 VAL A O 1
ATOM 863 N N . LEU A 1 104 ? -1.572 -0.927 9.659 1.00 97.62 104 LEU A N 1
ATOM 864 C CA . LEU A 1 104 ? -0.329 -1.516 10.168 1.00 97.62 104 LEU A CA 1
ATOM 865 C C . LEU A 1 104 ? -0.479 -3.019 10.441 1.00 97.62 104 LEU A C 1
ATOM 867 O O . LEU A 1 104 ? 0.423 -3.797 10.138 1.00 97.62 104 LEU A O 1
ATOM 871 N N . TYR A 1 105 ? -1.629 -3.447 10.968 1.00 98.06 105 TYR A N 1
ATOM 872 C CA . TYR A 1 105 ? -1.947 -4.861 11.152 1.00 98.06 105 TYR A CA 1
ATOM 873 C C . TYR A 1 105 ? -1.984 -5.600 9.811 1.00 98.06 105 TYR A C 1
ATOM 875 O O . TYR A 1 105 ? -1.387 -6.670 9.694 1.00 98.06 105 TYR A O 1
ATOM 883 N N . LEU A 1 106 ? -2.662 -5.031 8.806 1.00 97.12 106 LEU A N 1
ATOM 884 C CA . LEU A 1 106 ? -2.744 -5.608 7.465 1.00 97.12 106 LEU A CA 1
ATOM 885 C C . LEU A 1 106 ? -1.351 -5.831 6.875 1.00 97.12 106 LEU A C 1
ATOM 887 O O . LEU A 1 106 ? -1.066 -6.937 6.422 1.00 97.12 106 LEU A O 1
ATOM 891 N N . SER A 1 107 ? -0.490 -4.814 6.941 1.00 96.00 107 SER A N 1
ATOM 892 C CA . SER A 1 107 ? 0.889 -4.902 6.458 1.00 96.00 107 SER A CA 1
ATOM 893 C C . SER A 1 107 ? 1.698 -5.965 7.205 1.00 96.00 107 SER A C 1
ATOM 895 O O . SER A 1 107 ? 2.340 -6.809 6.589 1.00 96.00 107 SER A O 1
ATOM 897 N N . HIS A 1 108 ? 1.621 -5.989 8.536 1.00 95.44 108 HIS A N 1
ATOM 898 C CA . HIS A 1 108 ? 2.435 -6.897 9.341 1.00 95.44 108 HIS A CA 1
ATOM 899 C C . HIS A 1 108 ? 2.001 -8.369 9.244 1.00 95.44 108 HIS A C 1
ATOM 901 O O . HIS A 1 108 ? 2.839 -9.268 9.230 1.00 95.44 108 HIS A O 1
ATOM 907 N N . PHE A 1 109 ? 0.693 -8.635 9.211 1.00 95.44 109 PHE A N 1
ATOM 908 C CA . PHE A 1 109 ? 0.148 -9.999 9.239 1.00 95.44 109 PHE A CA 1
ATOM 909 C C . PHE A 1 109 ? -0.291 -10.521 7.869 1.00 95.44 109 PHE A C 1
ATOM 911 O O . PHE A 1 109 ? -0.713 -11.676 7.772 1.00 95.44 109 PHE A O 1
ATOM 918 N N . GLY A 1 110 ? -0.239 -9.687 6.831 1.00 93.50 110 GLY A N 1
ATOM 919 C CA . GLY A 1 110 ? -0.643 -10.045 5.476 1.00 93.50 110 GLY A CA 1
ATOM 920 C C . GLY A 1 110 ? -2.141 -10.334 5.324 1.00 93.50 110 GLY A C 1
ATOM 921 O O . GLY A 1 110 ? -2.544 -11.034 4.397 1.00 93.50 110 GLY A O 1
ATOM 922 N N . LYS A 1 111 ? -2.978 -9.870 6.262 1.00 93.75 111 LYS A N 1
ATOM 923 C CA . LYS A 1 111 ? -4.432 -10.085 6.239 1.00 93.75 111 LYS A CA 1
ATOM 924 C C . LYS A 1 111 ? -5.191 -8.946 6.925 1.00 93.75 111 LYS A C 1
ATOM 926 O O . LYS A 1 111 ? -4.742 -8.457 7.963 1.00 93.75 111 LYS A O 1
ATOM 931 N N . PRO A 1 112 ? -6.356 -8.542 6.401 1.00 95.00 112 PRO A N 1
ATOM 932 C CA . PRO A 1 112 ? -7.136 -7.464 6.994 1.00 95.00 112 PRO A CA 1
ATOM 933 C C . PRO A 1 112 ? -7.903 -7.933 8.236 1.00 95.00 112 PRO A C 1
ATOM 935 O O . PRO A 1 112 ? -8.260 -9.104 8.358 1.00 95.00 112 PRO A O 1
ATOM 938 N N . ILE A 1 113 ? -8.217 -6.998 9.139 1.00 94.19 113 ILE A N 1
ATOM 939 C CA . ILE A 1 113 ? -9.156 -7.252 10.249 1.00 94.19 113 ILE A CA 1
ATOM 940 C C . ILE A 1 113 ? -10.599 -7.276 9.728 1.00 94.19 113 ILE A C 1
ATOM 942 O O . ILE A 1 113 ? -11.386 -8.134 10.124 1.00 94.19 113 ILE A O 1
ATOM 946 N N . LYS A 1 114 ? -10.946 -6.335 8.841 1.00 93.00 114 LYS A N 1
ATOM 947 C CA . LYS A 1 114 ? -12.283 -6.218 8.234 1.00 93.00 114 LYS A CA 1
ATOM 948 C C . LYS A 1 114 ? -12.226 -6.220 6.710 1.00 93.00 114 LYS A C 1
ATOM 950 O O . LYS A 1 114 ? -12.930 -6.987 6.069 1.00 93.00 114 LYS A O 1
ATOM 955 N N . SER A 1 115 ? -11.404 -5.341 6.144 1.00 94.19 115 SER A N 1
ATOM 956 C CA . SER A 1 115 ? -11.262 -5.115 4.705 1.00 94.19 115 SER A CA 1
ATOM 957 C C . SER A 1 115 ? -9.837 -4.637 4.412 1.00 94.19 115 SER A C 1
ATOM 959 O O . SER A 1 115 ? -9.274 -3.941 5.258 1.00 94.19 115 SER A O 1
ATOM 961 N N . PRO A 1 116 ? -9.239 -4.982 3.257 1.00 95.12 116 PRO A N 1
ATOM 962 C CA . PRO A 1 116 ? -7.993 -4.362 2.807 1.00 95.12 116 PRO A CA 1
ATOM 963 C C . PRO A 1 116 ? -8.226 -2.969 2.185 1.00 95.12 116 PRO A C 1
ATOM 965 O O . PRO A 1 116 ? -7.272 -2.275 1.846 1.00 95.12 116 PRO A O 1
ATOM 968 N N . PHE A 1 117 ? -9.492 -2.563 2.030 1.00 96.38 117 PHE A N 1
ATOM 969 C CA . PHE A 1 117 ? -9.904 -1.272 1.484 1.00 96.38 117 PHE A CA 1
ATOM 970 C C . PHE A 1 117 ? -10.487 -0.374 2.576 1.00 96.38 117 PHE A C 1
ATOM 972 O O . PHE A 1 117 ? -11.469 -0.737 3.235 1.00 96.38 117 PHE A O 1
ATOM 979 N N . PHE A 1 118 ? -9.891 0.803 2.723 1.00 96.88 118 PHE A N 1
ATOM 980 C CA . PHE A 1 118 ? -10.149 1.819 3.728 1.00 96.88 118 PHE A CA 1
ATOM 981 C C . PHE A 1 118 ? -10.817 3.024 3.069 1.00 96.88 118 PHE A C 1
ATOM 983 O O . PHE A 1 118 ? -10.220 3.713 2.242 1.00 96.88 118 PHE A O 1
ATOM 990 N N . SER A 1 119 ? -12.054 3.325 3.468 1.00 96.06 119 SER A N 1
ATOM 991 C CA . SER A 1 119 ? -12.849 4.404 2.865 1.00 96.06 119 SER A CA 1
ATOM 992 C C . SER A 1 119 ? -12.198 5.782 2.978 1.00 96.06 119 SER A C 1
ATOM 994 O O . SER A 1 119 ? -12.372 6.609 2.091 1.00 96.06 119 SER A O 1
ATOM 996 N N . LYS A 1 120 ? -11.453 6.035 4.063 1.00 96.38 120 LYS A N 1
ATOM 997 C CA . LYS A 1 120 ? -10.748 7.302 4.293 1.00 96.38 120 LYS A CA 1
ATOM 998 C C . LYS A 1 120 ? -9.576 7.488 3.326 1.00 96.38 120 LYS A C 1
ATOM 1000 O O . LYS A 1 120 ? -9.388 8.586 2.823 1.00 96.38 120 LYS A O 1
ATOM 1005 N N . LEU A 1 121 ? -8.827 6.420 3.046 1.00 97.38 121 LEU A N 1
ATOM 1006 C CA . LEU A 1 121 ? -7.704 6.449 2.101 1.00 97.38 121 LEU A CA 1
ATOM 1007 C C . LEU A 1 121 ? -8.170 6.377 0.645 1.00 97.38 121 LEU A C 1
ATOM 1009 O O . LEU A 1 121 ? -7.458 6.842 -0.241 1.00 97.38 121 LEU A O 1
ATOM 1013 N N . ASN A 1 122 ? -9.357 5.800 0.420 1.00 96.81 122 ASN A N 1
ATOM 1014 C CA . ASN A 1 122 ? -9.889 5.480 -0.901 1.00 96.81 122 ASN A CA 1
ATOM 1015 C C . ASN A 1 122 ? -8.895 4.636 -1.727 1.00 96.81 122 ASN A C 1
ATOM 1017 O O . ASN A 1 122 ? -8.729 4.840 -2.929 1.00 96.81 122 ASN A O 1
ATOM 1021 N N . ASN A 1 123 ? -8.210 3.705 -1.053 1.00 97.12 123 ASN A N 1
ATOM 1022 C CA . ASN A 1 123 ? -7.170 2.882 -1.657 1.00 97.12 123 ASN A CA 1
ATOM 1023 C C . ASN A 1 123 ? -7.765 1.854 -2.628 1.00 97.12 123 ASN A C 1
ATOM 1025 O O . ASN A 1 123 ? -8.832 1.282 -2.383 1.00 97.12 123 ASN A O 1
ATOM 1029 N N . LYS A 1 124 ? -7.052 1.599 -3.725 1.00 95.62 124 LYS A N 1
ATOM 1030 C CA . LYS A 1 124 ? -7.401 0.599 -4.745 1.00 95.62 124 LYS A CA 1
ATOM 1031 C C . LYS A 1 124 ? -6.522 -0.641 -4.655 1.00 95.62 124 LYS A C 1
ATOM 1033 O O . LYS A 1 124 ? -6.923 -1.708 -5.116 1.00 95.62 124 LYS A O 1
ATOM 1038 N N . PHE A 1 125 ? -5.339 -0.507 -4.071 1.00 95.94 125 PHE A N 1
ATOM 1039 C CA . PHE A 1 125 ? -4.327 -1.538 -3.976 1.00 95.94 125 PHE A CA 1
ATOM 1040 C C . PHE A 1 125 ? -3.698 -1.560 -2.582 1.00 95.94 125 PHE A C 1
ATOM 1042 O O . PHE A 1 125 ? -3.485 -0.546 -1.922 1.00 95.94 125 PHE A O 1
ATOM 1049 N N . VAL A 1 126 ? -3.367 -2.766 -2.145 1.00 96.12 126 VAL A N 1
ATOM 1050 C CA . VAL A 1 126 ? -2.412 -2.994 -1.067 1.00 96.12 126 VAL A CA 1
ATOM 1051 C C . VAL A 1 126 ? -1.455 -4.047 -1.589 1.00 96.12 126 VAL A C 1
ATOM 1053 O O . VAL A 1 126 ? -1.891 -5.093 -2.074 1.00 96.12 126 VAL A O 1
ATOM 1056 N N . TYR A 1 12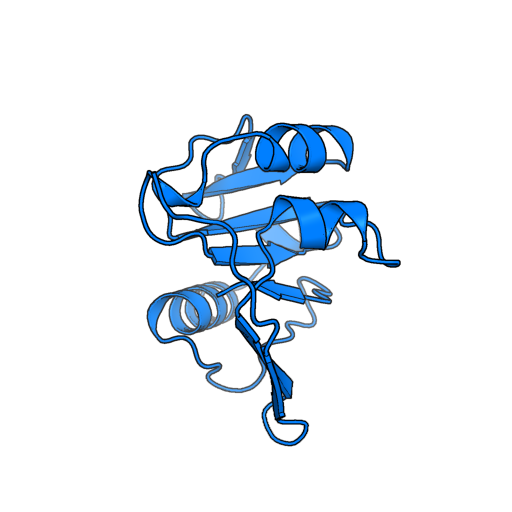7 ? -0.169 -3.745 -1.534 1.00 94.00 127 TYR A N 1
ATOM 1057 C CA . TYR A 1 127 ? 0.898 -4.646 -1.931 1.00 94.00 127 TYR A CA 1
ATOM 1058 C C . TYR A 1 127 ? 1.567 -5.172 -0.665 1.00 94.00 127 TYR A C 1
ATOM 1060 O O . TYR A 1 127 ? 1.962 -4.379 0.192 1.00 94.00 127 TYR A O 1
ATOM 1068 N N . LEU A 1 128 ? 1.668 -6.497 -0.559 1.00 92.25 128 LEU A N 1
ATOM 1069 C CA . LEU A 1 128 ? 2.173 -7.253 0.588 1.00 92.25 128 LEU A CA 1
ATOM 1070 C C . LEU A 1 128 ? 3.188 -8.295 0.100 1.00 92.25 128 LEU A C 1
ATOM 1072 O O . LEU A 1 128 ? 3.019 -8.785 -1.042 1.00 92.25 128 LEU A O 1
#

Foldseek 3Di:
DDPQDPDWDWDDDPPQGDIDIDRDDLLCCQVVPPDHFAKKWWLDWPDAQPDAQPLLRTHMQGGRVSSNVVSVDPRVVTDDTKMWTFDDSVLVSPDDPVNSVQQNCCRVVVGGPPHNADPSRNTPDIDD

Secondary structure (DSSP, 8-state):
--------EEEEETTTTEEEEES--HHHHHHH-SSPP-EEEEEESS---SEEETTTTEEEEESHHHHHHHHTS-GGGSS--EEEE-S-HHHHHT--HHHHHHHHHHHHHSS-SS-S--TTTT-S-EE-